Protein AF-A0A1D6XS69-F1 (afdb_monomer_lite)

pLDDT: mean 94.94, std 4.42, range [76.5, 98.69]

Sequence (60 aa):
MKEYKLPIGCDVPETIILADGDFPSHPLALEWLRQCPYVVCCDGAANTYIRSGRMPEAIV

Structure (mmCIF, N/CA/C/O backbone):
data_AF-A0A1D6XS69-F1
#
_entry.id   AF-A0A1D6XS69-F1
#
loop_
_atom_site.group_PDB
_atom_site.id
_atom_site.type_symbol
_atom_site.label_atom_id
_atom_site.label_alt_id
_atom_site.label_comp_id
_atom_site.label_asym_id
_atom_site.label_entity_id
_atom_site.label_seq_id
_atom_site.pdbx_PDB_ins_code
_atom_site.Cartn_x
_atom_site.Cartn_y
_atom_site.Cartn_z
_atom_site.occupancy
_atom_site.B_iso_or_equiv
_atom_site.auth_seq_id
_atom_site.auth_comp_id
_atom_site.auth_asym_id
_atom_site.auth_atom_id
_atom_site.pdbx_PDB_model_num
ATOM 1 N N . MET A 1 1 ? -11.851 29.362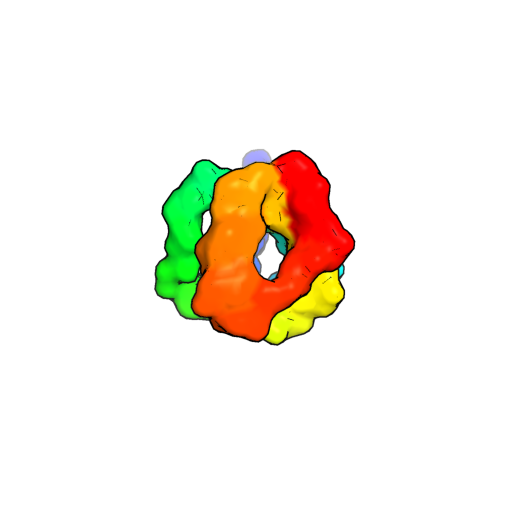 -9.315 1.00 76.50 1 MET A N 1
ATOM 2 C CA . MET A 1 1 ? -10.794 28.472 -8.786 1.00 76.50 1 MET A CA 1
ATOM 3 C C . MET A 1 1 ? -11.498 27.308 -8.105 1.00 76.50 1 MET A C 1
ATOM 5 O O . MET A 1 1 ? -12.501 27.569 -7.456 1.00 76.50 1 MET A O 1
ATOM 9 N N . LYS A 1 2 ? -11.092 26.052 -8.325 1.00 90.31 2 LYS A N 1
ATOM 10 C CA . LYS A 1 2 ? -11.681 24.915 -7.597 1.00 90.31 2 LYS A CA 1
ATOM 11 C C . LYS A 1 2 ? -10.917 24.732 -6.288 1.00 90.31 2 LYS A C 1
ATOM 13 O O . LYS A 1 2 ? -9.690 24.728 -6.317 1.00 90.31 2 LYS A O 1
ATOM 18 N N . GLU A 1 3 ? -11.636 24.587 -5.184 1.00 90.00 3 GLU A N 1
ATOM 19 C CA . GLU A 1 3 ? -11.072 24.242 -3.879 1.00 90.00 3 GLU A CA 1
ATOM 20 C C . GLU A 1 3 ? -11.335 22.762 -3.601 1.00 90.00 3 GLU A C 1
ATOM 22 O O . GLU A 1 3 ? -12.449 22.279 -3.810 1.00 90.00 3 GLU A O 1
ATOM 27 N N . TYR A 1 4 ? -10.314 22.045 -3.135 1.00 87.81 4 TYR A N 1
ATOM 28 C CA . TYR A 1 4 ? -10.431 20.654 -2.711 1.00 87.81 4 TYR A CA 1
ATOM 29 C C . TYR A 1 4 ? -10.008 20.560 -1.254 1.00 87.81 4 TYR A C 1
ATOM 31 O O . TYR A 1 4 ? -8.938 21.043 -0.879 1.00 87.81 4 TYR A O 1
ATOM 39 N N . LYS A 1 5 ? -10.857 19.948 -0.428 1.00 89.81 5 LYS A N 1
ATOM 40 C CA . LYS A 1 5 ? -10.501 19.666 0.960 1.00 89.81 5 LYS A CA 1
ATOM 41 C C . LYS A 1 5 ? -9.411 18.602 0.971 1.00 89.81 5 LYS A C 1
ATOM 43 O O . LYS A 1 5 ? -9.505 17.619 0.238 1.00 89.81 5 LYS A O 1
ATOM 48 N N . LEU A 1 6 ? -8.391 18.814 1.797 1.00 89.19 6 LEU A N 1
ATOM 49 C CA . LEU A 1 6 ? -7.409 17.772 2.051 1.00 89.19 6 LEU A CA 1
ATOM 50 C C . LEU A 1 6 ? -8.098 16.622 2.793 1.00 89.19 6 LEU A C 1
ATOM 52 O O . LEU A 1 6 ? -8.898 16.886 3.695 1.00 89.19 6 LEU A O 1
ATOM 56 N N . PRO A 1 7 ? -7.798 15.375 2.421 1.00 87.81 7 PRO A N 1
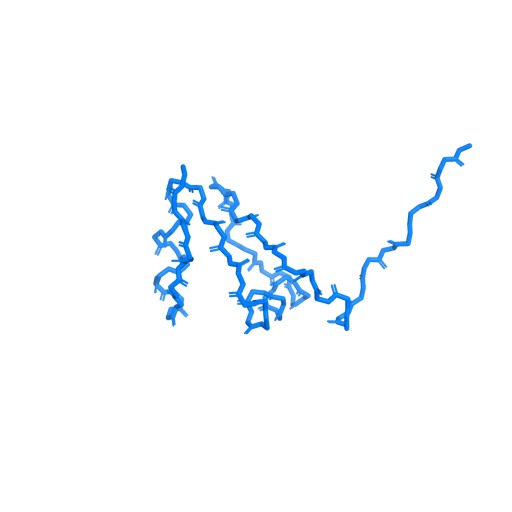ATOM 57 C CA . PRO A 1 7 ? -8.380 14.229 3.086 1.00 87.81 7 PRO A CA 1
ATOM 58 C C . PRO A 1 7 ? -7.840 14.080 4.510 1.00 87.81 7 PRO A C 1
ATOM 60 O O . PRO A 1 7 ? -6.683 14.409 4.793 1.00 87.81 7 PRO A O 1
ATOM 63 N N . ILE A 1 8 ? -8.675 13.551 5.399 1.00 88.06 8 ILE A N 1
ATOM 64 C CA . ILE A 1 8 ? -8.319 13.236 6.785 1.00 88.06 8 ILE A CA 1
ATOM 65 C C . ILE A 1 8 ? -8.457 11.734 7.065 1.00 88.06 8 ILE A C 1
ATOM 67 O O . ILE A 1 8 ? -8.940 10.967 6.238 1.00 88.06 8 ILE A O 1
ATOM 71 N N . GLY A 1 9 ? -8.008 11.290 8.244 1.00 80.81 9 GLY A N 1
ATOM 72 C CA . GLY A 1 9 ? -7.895 9.865 8.594 1.00 80.81 9 GLY A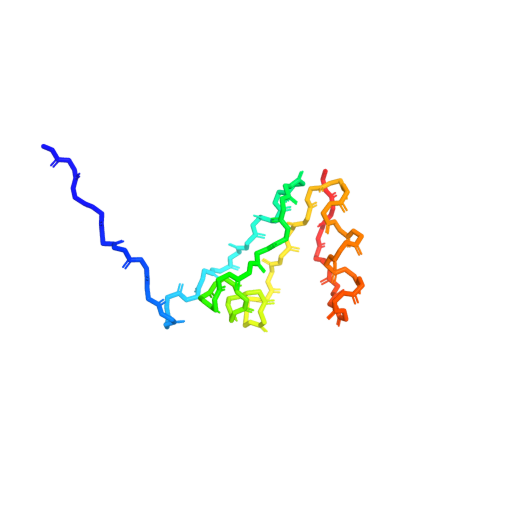 CA 1
ATOM 73 C C . GLY A 1 9 ? -9.163 9.032 8.395 1.00 80.81 9 GLY A C 1
ATOM 74 O O . GLY A 1 9 ? -9.067 7.878 7.994 1.00 80.81 9 GLY A O 1
ATOM 75 N N . CYS A 1 10 ? -10.341 9.612 8.638 1.00 84.62 10 CYS A N 1
ATOM 76 C CA . CYS A 1 10 ? -11.622 8.922 8.481 1.00 84.62 10 CYS A CA 1
ATOM 77 C C . CYS A 1 10 ? -12.121 8.834 7.030 1.00 84.62 10 CYS A C 1
ATOM 79 O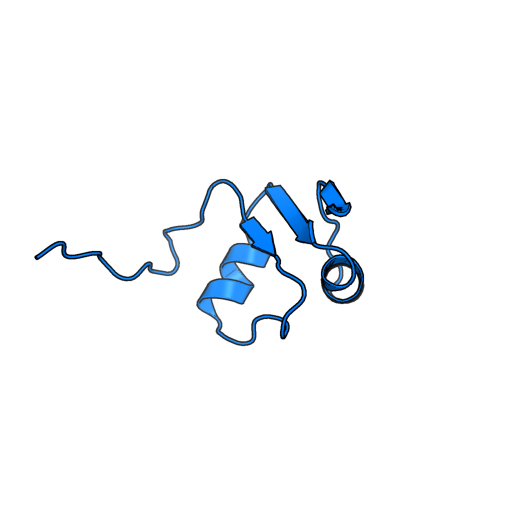 O . CYS A 1 10 ? -13.076 8.105 6.778 1.00 84.62 10 CYS A O 1
ATOM 81 N N . ASP A 1 11 ? -11.483 9.529 6.085 1.00 90.62 11 ASP A N 1
ATOM 82 C CA . ASP A 1 11 ? -11.868 9.540 4.669 1.00 90.62 11 ASP A CA 1
ATOM 83 C C . ASP A 1 11 ? -11.210 8.375 3.916 1.00 90.62 11 ASP A C 1
ATOM 85 O O . ASP A 1 11 ? -10.479 8.574 2.946 1.00 90.62 11 ASP A O 1
ATOM 89 N N . VAL A 1 12 ? -11.411 7.147 4.398 1.00 94.81 12 VAL A N 1
ATOM 90 C CA . VAL A 1 12 ? -10.850 5.958 3.745 1.00 94.81 12 VAL A CA 1
ATOM 91 C C . VAL A 1 12 ? -11.528 5.780 2.385 1.00 94.81 12 VAL A C 1
ATOM 93 O O . VAL A 1 12 ? -12.754 5.659 2.334 1.00 94.81 12 VAL A O 1
ATOM 96 N N . PRO A 1 13 ? -10.771 5.753 1.279 1.00 94.69 13 PRO A N 1
ATOM 97 C CA . PRO A 1 13 ? -11.349 5.531 -0.038 1.00 94.69 13 PRO A CA 1
ATOM 98 C C . PRO A 1 13 ? -11.844 4.086 -0.195 1.00 94.69 13 PRO A C 1
ATOM 100 O O . PRO A 1 13 ? -11.293 3.159 0.393 1.00 94.69 13 PRO A O 1
ATOM 103 N N . GLU A 1 14 ? -12.851 3.886 -1.048 1.00 96.56 14 GLU A N 1
ATOM 104 C CA . GLU A 1 14 ? -13.382 2.552 -1.383 1.00 96.56 14 GLU A CA 1
ATOM 105 C C . GLU A 1 14 ? -12.371 1.683 -2.148 1.00 96.56 14 GLU A C 1
ATOM 107 O O . GLU A 1 14 ? -12.480 0.460 -2.174 1.00 96.56 14 GLU A O 1
ATOM 112 N N . THR A 1 15 ? -11.396 2.307 -2.812 1.00 97.44 15 THR A N 1
ATOM 113 C CA . THR A 1 15 ? -10.347 1.629 -3.575 1.00 97.44 15 THR A CA 1
ATOM 114 C C . THR A 1 15 ? -9.065 2.447 -3.559 1.00 97.44 15 THR A C 1
ATOM 116 O O . THR A 1 15 ? -9.099 3.673 -3.680 1.00 97.44 15 THR A O 1
ATOM 119 N N . ILE A 1 16 ? -7.922 1.768 -3.455 1.00 98.06 16 ILE A N 1
ATOM 120 C CA . ILE A 1 16 ? -6.593 2.378 -3.570 1.00 98.06 16 ILE A CA 1
ATOM 121 C C . ILE A 1 16 ? -5.852 1.759 -4.749 1.00 98.06 16 ILE A C 1
ATOM 123 O O . ILE A 1 16 ? -5.780 0.541 -4.875 1.00 98.06 16 ILE A O 1
ATOM 127 N N . ILE A 1 17 ? -5.253 2.610 -5.580 1.00 98.38 17 ILE A N 1
ATOM 128 C CA . ILE A 1 17 ? -4.242 2.200 -6.555 1.00 98.38 17 ILE A CA 1
ATOM 129 C C . ILE A 1 17 ? -2.879 2.539 -5.955 1.00 98.38 17 ILE A C 1
ATOM 131 O O . ILE A 1 17 ? -2.559 3.712 -5.752 1.00 98.38 17 ILE A O 1
ATOM 135 N N . LEU A 1 18 ? -2.085 1.516 -5.656 1.00 98.25 18 LEU A N 1
ATOM 136 C CA . LEU A 1 18 ? -0.709 1.655 -5.206 1.00 98.25 18 LEU A CA 1
ATOM 137 C C . LEU A 1 18 ? 0.223 1.598 -6.421 1.00 98.25 18 LEU A C 1
ATOM 139 O O . LEU A 1 18 ? 0.510 0.524 -6.946 1.00 98.25 18 LEU A O 1
ATOM 143 N N . ALA A 1 19 ? 0.673 2.766 -6.874 1.00 98.12 19 ALA A N 1
ATOM 144 C CA . ALA A 1 19 ? 1.614 2.886 -7.985 1.00 98.12 19 ALA A CA 1
ATOM 145 C C . ALA A 1 19 ? 3.034 2.421 -7.602 1.00 98.12 19 ALA A C 1
ATOM 147 O O . ALA A 1 19 ? 3.393 2.420 -6.423 1.00 98.12 19 ALA A O 1
ATOM 148 N N . ASP A 1 20 ? 3.855 2.085 -8.604 1.00 96.75 20 ASP A N 1
ATOM 149 C CA . ASP A 1 20 ? 5.241 1.604 -8.442 1.00 96.75 20 ASP A CA 1
ATOM 150 C C . ASP A 1 20 ? 6.248 2.742 -8.194 1.00 96.75 20 ASP A C 1
ATOM 152 O O . ASP A 1 20 ? 7.220 2.939 -8.920 1.00 96.75 20 ASP A O 1
ATOM 156 N N . GLY A 1 21 ? 5.952 3.562 -7.186 1.00 95.75 21 GLY A N 1
ATOM 157 C CA . GLY A 1 21 ? 6.866 4.561 -6.637 1.00 95.75 21 GLY A CA 1
ATOM 158 C C . GLY A 1 21 ? 7.373 4.154 -5.254 1.00 95.75 21 GLY A C 1
ATOM 159 O O . GLY A 1 21 ? 7.299 2.992 -4.850 1.00 95.75 21 GLY A O 1
ATOM 160 N N . ASP A 1 22 ? 7.845 5.135 -4.487 1.00 96.44 22 ASP A N 1
ATOM 161 C CA . ASP A 1 22 ? 8.206 4.901 -3.092 1.00 96.44 22 ASP A CA 1
ATOM 162 C C . ASP A 1 22 ? 6.984 4.472 -2.274 1.00 96.44 22 ASP A C 1
ATOM 164 O O . ASP A 1 22 ? 5.902 5.063 -2.355 1.00 96.44 22 ASP A O 1
ATOM 168 N N . PHE A 1 23 ? 7.169 3.449 -1.440 1.00 96.19 23 PHE A N 1
ATOM 169 C CA . PHE A 1 23 ? 6.107 2.982 -0.559 1.00 96.19 23 PHE A CA 1
ATOM 170 C C . PHE A 1 23 ? 5.712 4.093 0.429 1.00 96.19 23 PHE A C 1
ATOM 172 O O . PHE A 1 23 ? 6.595 4.759 0.981 1.00 96.19 23 PHE A O 1
ATOM 179 N N . PRO A 1 24 ? 4.409 4.310 0.688 1.00 96.38 24 PRO A N 1
ATOM 180 C CA . PRO A 1 24 ? 3.969 5.421 1.518 1.00 9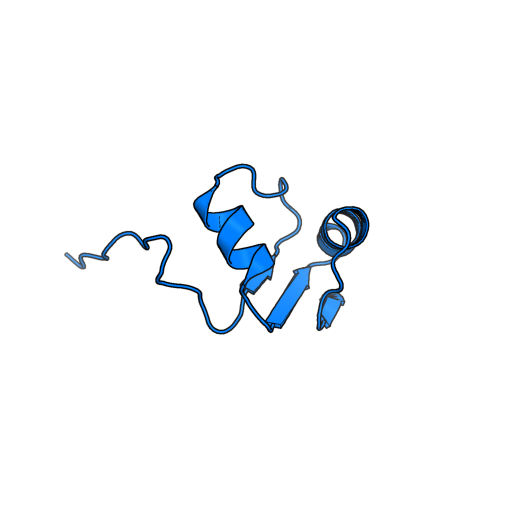6.38 24 PRO A CA 1
ATOM 181 C C . PRO A 1 24 ? 4.562 5.350 2.926 1.00 96.38 24 PRO A C 1
ATOM 183 O O . PRO A 1 24 ? 4.505 4.322 3.595 1.00 96.38 24 PRO A O 1
ATOM 186 N N . SER A 1 25 ? 5.086 6.482 3.392 1.00 96.12 25 SER A N 1
ATOM 187 C CA . SER A 1 25 ? 5.616 6.662 4.750 1.00 96.12 25 SER A CA 1
ATOM 188 C C . SER A 1 25 ? 4.711 7.525 5.631 1.00 96.12 25 SER A C 1
ATOM 190 O O . SER A 1 25 ? 4.797 7.473 6.858 1.00 96.12 25 SER A O 1
ATOM 192 N N . HIS A 1 26 ? 3.820 8.316 5.024 1.00 95.44 26 HIS A N 1
ATOM 193 C CA . HIS A 1 26 ? 2.926 9.199 5.759 1.00 95.44 26 HIS A CA 1
ATOM 194 C C . HIS A 1 26 ? 1.844 8.391 6.508 1.00 95.44 26 HIS A C 1
ATOM 196 O O . HIS A 1 26 ? 1.190 7.547 5.884 1.00 95.44 26 HIS A O 1
ATOM 202 N N . PRO A 1 27 ? 1.570 8.679 7.800 1.00 95.12 27 PRO A N 1
ATOM 203 C CA . PRO A 1 27 ? 0.619 7.910 8.609 1.00 95.12 27 PRO A CA 1
ATOM 204 C C . PRO A 1 27 ? -0.778 7.773 7.992 1.00 95.12 27 PRO A C 1
ATOM 206 O O . PRO A 1 27 ? -1.367 6.702 8.055 1.00 95.12 27 PRO A O 1
ATOM 209 N N . LEU A 1 28 ? -1.282 8.831 7.343 1.00 95.31 28 LEU A N 1
ATOM 210 C CA . LEU A 1 28 ? -2.585 8.813 6.663 1.00 95.31 28 LEU A CA 1
ATOM 211 C C . LEU A 1 28 ? -2.677 7.710 5.595 1.00 95.31 28 LEU A C 1
ATOM 213 O O . LEU A 1 28 ? -3.616 6.924 5.596 1.00 95.31 28 LEU A O 1
ATOM 217 N N . ALA A 1 29 ? -1.681 7.627 4.709 1.00 95.25 29 ALA A N 1
ATOM 218 C CA . ALA A 1 29 ? -1.675 6.647 3.627 1.00 95.25 29 ALA A CA 1
ATOM 219 C C . ALA A 1 29 ? -1.477 5.219 4.157 1.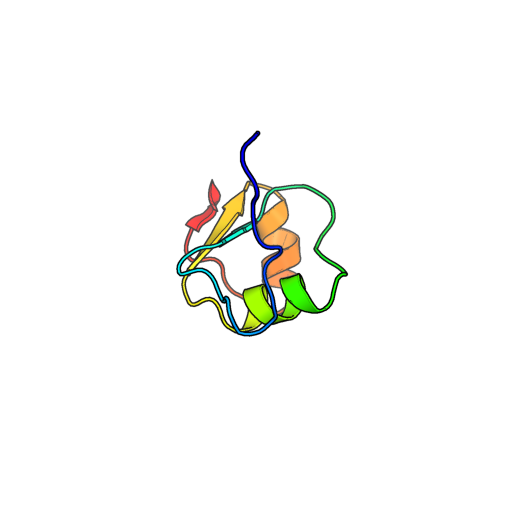00 95.25 29 ALA A C 1
ATOM 221 O O . ALA A 1 29 ? -2.095 4.283 3.657 1.00 95.25 29 ALA A O 1
ATOM 222 N N . LEU A 1 30 ? -0.655 5.051 5.198 1.00 95.75 30 LEU A N 1
ATOM 223 C CA . LEU A 1 30 ? -0.465 3.760 5.862 1.00 95.75 30 LEU A CA 1
ATOM 224 C C . LEU A 1 30 ? -1.747 3.261 6.532 1.00 95.75 30 LEU A C 1
ATOM 226 O O . LEU A 1 30 ? -2.057 2.072 6.450 1.00 95.75 30 LEU A O 1
ATOM 230 N N . GLU A 1 31 ? -2.493 4.162 7.171 1.00 95.38 31 GLU A N 1
ATOM 231 C CA . GLU A 1 31 ? -3.769 3.833 7.795 1.00 95.38 31 GLU A CA 1
ATOM 232 C C . GLU A 1 31 ? -4.821 3.464 6.747 1.00 95.38 31 GLU A C 1
ATOM 234 O O . GLU A 1 31 ? -5.514 2.459 6.890 1.00 95.38 31 GLU A O 1
ATOM 239 N N . TRP A 1 32 ? -4.880 4.193 5.635 1.00 96.62 32 TRP A N 1
ATOM 240 C CA . TRP A 1 32 ? -5.748 3.834 4.518 1.00 96.62 32 TRP A CA 1
ATOM 241 C C . TRP A 1 32 ? -5.392 2.490 3.890 1.00 96.62 32 TRP A C 1
ATOM 243 O O . TRP A 1 32 ? -6.287 1.680 3.683 1.00 96.62 32 TRP A O 1
ATOM 253 N N . LEU A 1 33 ? -4.110 2.189 3.663 1.00 96.69 33 LEU A N 1
ATOM 254 C CA . LEU A 1 33 ? -3.686 0.867 3.182 1.00 96.69 33 LEU A CA 1
ATOM 255 C C . LEU A 1 33 ? -4.006 -0.270 4.164 1.00 96.69 33 LEU A C 1
ATOM 257 O O . LEU A 1 33 ? -4.007 -1.433 3.765 1.00 96.69 33 LEU A O 1
ATOM 261 N N . ARG A 1 34 ? -4.221 0.041 5.450 1.00 94.81 34 ARG A N 1
ATOM 262 C CA . ARG A 1 34 ? -4.639 -0.918 6.481 1.00 94.81 34 ARG A CA 1
ATOM 263 C C . ARG A 1 34 ? -6.156 -1.120 6.509 1.00 94.81 34 ARG A C 1
ATOM 265 O O . ARG A 1 34 ? -6.593 -2.211 6.860 1.00 94.81 34 ARG A O 1
ATOM 272 N N . GLN A 1 35 ? -6.937 -0.081 6.216 1.00 95.19 35 GLN A N 1
ATOM 273 C CA . GLN A 1 35 ? -8.399 -0.098 6.335 1.00 95.19 35 GLN A CA 1
ATOM 274 C C . GLN A 1 35 ? -9.130 -0.355 5.010 1.00 95.19 35 GLN A C 1
ATOM 276 O O . GLN A 1 35 ? -10.242 -0.876 5.030 1.00 95.19 35 GLN A O 1
ATOM 281 N N . CYS A 1 36 ? -8.540 0.028 3.877 1.00 96.69 36 CYS A N 1
ATOM 282 C CA . CYS A 1 36 ? -9.166 -0.105 2.568 1.00 96.69 36 CYS A CA 1
ATOM 283 C C . CYS A 1 36 ? -9.326 -1.590 2.200 1.00 96.69 36 CYS A C 1
ATOM 285 O O . CYS A 1 36 ? -8.335 -2.321 2.229 1.00 96.69 36 CYS A O 1
ATOM 287 N N . PRO A 1 37 ? -10.539 -2.038 1.828 1.00 93.06 37 PRO A N 1
ATOM 288 C CA . PRO A 1 37 ? -10.805 -3.436 1.497 1.00 93.06 37 PRO A CA 1
ATOM 289 C C . PRO A 1 37 ? -10.391 -3.819 0.068 1.00 93.06 37 PRO A C 1
ATOM 291 O O . PRO A 1 37 ? -10.535 -4.980 -0.295 1.00 93.06 37 PRO A O 1
ATOM 294 N N . TYR A 1 38 ? -9.973 -2.854 -0.760 1.00 98.06 38 TYR A N 1
ATOM 295 C CA . TYR A 1 38 ? -9.665 -3.091 -2.168 1.00 98.06 38 TYR A CA 1
ATOM 296 C C . TYR A 1 38 ? -8.462 -2.257 -2.628 1.00 98.06 38 TYR A C 1
ATOM 298 O O . TYR A 1 38 ? -8.558 -1.057 -2.904 1.00 98.06 38 TYR A O 1
ATOM 306 N N . VAL A 1 39 ? -7.302 -2.898 -2.708 1.00 98.50 39 VAL A N 1
ATOM 307 C CA . VAL A 1 39 ? -6.019 -2.320 -3.097 1.00 98.50 39 VAL A CA 1
ATOM 308 C C . VAL A 1 39 ? -5.494 -3.006 -4.359 1.00 98.50 39 VAL A C 1
ATOM 310 O O . VAL A 1 39 ? -5.167 -4.190 -4.380 1.00 98.50 39 VAL A O 1
ATOM 313 N N . VAL A 1 40 ? -5.350 -2.222 -5.425 1.00 98.69 40 VAL A N 1
ATOM 314 C CA . VAL A 1 40 ? -4.716 -2.638 -6.680 1.00 98.69 40 VAL A CA 1
ATOM 315 C C . VAL A 1 40 ? -3.272 -2.160 -6.672 1.00 98.69 40 VAL A C 1
ATOM 317 O O . VAL A 1 40 ? -3.022 -0.977 -6.457 1.00 98.69 40 VAL A O 1
ATOM 320 N N . CYS A 1 41 ? -2.317 -3.051 -6.911 1.00 98.69 41 CYS A N 1
ATOM 321 C CA . CYS A 1 41 ? -0.904 -2.683 -7.024 1.00 98.69 41 CYS A CA 1
ATOM 322 C C . CYS A 1 41 ? -0.469 -2.620 -8.491 1.00 98.69 41 CYS A C 1
ATOM 324 O O . CYS A 1 41 ? -0.812 -3.507 -9.263 1.00 98.69 41 CYS A O 1
ATOM 326 N N . CYS A 1 42 ? 0.323 -1.620 -8.870 1.00 98.44 42 CYS A N 1
ATOM 327 C CA . CYS A 1 42 ? 0.966 -1.590 -10.185 1.00 98.44 42 CYS A CA 1
ATOM 328 C C . CYS A 1 42 ? 2.308 -2.336 -10.138 1.00 98.44 42 CYS A C 1
ATOM 330 O O . CYS A 1 42 ? 3.145 -1.987 -9.307 1.00 98.44 42 CYS A O 1
ATOM 332 N N . ASP A 1 43 ? 2.518 -3.315 -11.018 1.00 96.44 43 ASP A N 1
ATOM 333 C CA . ASP A 1 43 ? 3.768 -4.058 -11.247 1.00 96.44 43 ASP A CA 1
ATOM 334 C C . ASP A 1 43 ? 4.594 -4.308 -9.961 1.00 96.44 43 ASP A C 1
ATOM 336 O O . ASP A 1 43 ? 4.190 -5.073 -9.073 1.00 96.44 43 ASP A O 1
ATOM 340 N N . GLY A 1 44 ? 5.726 -3.610 -9.813 1.00 97.00 44 GLY A N 1
ATOM 341 C CA . GLY A 1 44 ? 6.667 -3.763 -8.709 1.00 97.00 44 GLY A CA 1
ATOM 342 C C . GLY A 1 44 ? 6.111 -3.397 -7.330 1.00 97.00 44 GLY A C 1
ATOM 343 O O . GLY A 1 44 ? 6.571 -3.962 -6.325 1.00 97.00 44 GLY A O 1
ATOM 344 N N . ALA A 1 45 ? 5.076 -2.553 -7.257 1.00 98.19 45 ALA A N 1
ATOM 345 C CA . ALA A 1 45 ? 4.472 -2.095 -6.008 1.00 98.19 45 ALA A CA 1
ATOM 346 C C . ALA A 1 45 ? 3.905 -3.264 -5.195 1.00 98.19 45 ALA A C 1
ATOM 348 O O . ALA A 1 45 ? 3.973 -3.270 -3.958 1.00 98.19 45 ALA A O 1
ATOM 349 N N . ALA A 1 46 ? 3.415 -4.293 -5.897 1.00 98.38 46 ALA A N 1
ATOM 350 C CA . ALA A 1 46 ? 2.878 -5.504 -5.294 1.00 98.38 46 ALA A CA 1
ATOM 351 C C . ALA A 1 46 ? 3.917 -6.189 -4.400 1.00 98.38 46 ALA A C 1
ATOM 353 O O . ALA A 1 46 ? 3.581 -6.673 -3.322 1.00 98.38 46 ALA A O 1
ATOM 354 N N . ASN A 1 47 ? 5.198 -6.160 -4.779 1.00 98.00 47 ASN A N 1
ATOM 355 C CA . ASN A 1 47 ? 6.260 -6.782 -3.994 1.00 98.00 47 ASN A CA 1
ATOM 356 C C . ASN A 1 47 ? 6.387 -6.148 -2.605 1.00 98.00 47 ASN A C 1
ATOM 358 O O . ASN A 1 47 ? 6.515 -6.854 -1.603 1.00 98.00 47 ASN A O 1
ATOM 362 N N . THR A 1 48 ? 6.365 -4.816 -2.522 1.00 96.94 48 THR A N 1
ATOM 363 C CA . THR A 1 48 ? 6.483 -4.117 -1.234 1.00 96.94 48 THR A CA 1
ATOM 364 C C . THR A 1 48 ? 5.197 -4.234 -0.425 1.00 96.94 48 THR A C 1
ATOM 366 O O . THR A 1 48 ? 5.261 -4.436 0.788 1.00 96.94 48 THR A O 1
ATOM 369 N N . TYR A 1 49 ? 4.039 -4.207 -1.090 1.00 97.75 49 TYR A N 1
ATOM 370 C CA . TYR A 1 49 ? 2.752 -4.432 -0.440 1.00 97.75 49 TYR A CA 1
ATOM 371 C C . TYR A 1 49 ? 2.657 -5.838 0.177 1.00 97.75 49 TYR A C 1
ATOM 373 O O . TYR A 1 49 ? 2.330 -5.965 1.358 1.00 97.75 49 TYR A O 1
ATOM 381 N N . ILE A 1 50 ? 3.080 -6.879 -0.544 1.00 98.06 50 ILE A N 1
ATOM 382 C CA . ILE A 1 50 ? 3.123 -8.263 -0.045 1.00 98.06 50 ILE A CA 1
ATOM 383 C C . ILE A 1 50 ? 4.125 -8.419 1.100 1.00 98.06 50 ILE A C 1
ATOM 385 O O . ILE A 1 50 ? 3.791 -8.981 2.145 1.00 98.06 50 ILE A O 1
ATOM 389 N N . ARG A 1 51 ? 5.332 -7.850 0.974 1.00 97.06 51 ARG A N 1
ATOM 390 C CA . ARG A 1 51 ? 6.323 -7.832 2.068 1.00 97.06 51 ARG A CA 1
ATOM 391 C C . ARG A 1 51 ? 5.816 -7.134 3.330 1.00 97.06 51 ARG A C 1
ATOM 393 O O . ARG A 1 51 ? 6.291 -7.444 4.417 1.00 97.06 51 ARG A O 1
ATOM 400 N N . SER A 1 52 ? 4.854 -6.220 3.201 1.00 94.31 52 SER A N 1
ATOM 401 C CA . SER A 1 52 ? 4.212 -5.555 4.338 1.00 94.31 52 SER A CA 1
ATOM 402 C C . SER A 1 52 ? 3.157 -6.414 5.058 1.00 94.31 52 SER A C 1
ATOM 404 O O . SER A 1 52 ? 2.535 -5.936 6.005 1.00 94.31 52 SER A O 1
ATOM 406 N N . GLY A 1 53 ? 2.957 -7.668 4.629 1.00 95.44 53 GLY A N 1
ATOM 407 C CA . GLY A 1 53 ? 2.005 -8.610 5.223 1.00 95.44 53 GLY A CA 1
ATOM 408 C C . GLY A 1 53 ? 0.572 -8.463 4.706 1.00 95.44 53 GLY A C 1
ATOM 409 O O . GLY A 1 53 ? -0.362 -8.875 5.389 1.00 95.44 53 GLY A O 1
ATOM 410 N N . ARG A 1 54 ? 0.388 -7.851 3.531 1.00 95.44 54 ARG A N 1
ATOM 411 C CA . ARG A 1 54 ? -0.919 -7.593 2.905 1.00 95.44 54 ARG A CA 1
ATOM 412 C C . ARG A 1 54 ? -1.013 -8.306 1.556 1.00 95.44 54 ARG A C 1
ATOM 414 O O . ARG A 1 54 ? 0.008 -8.698 1.005 1.00 95.44 54 ARG A O 1
ATOM 421 N N . MET A 1 55 ? -2.215 -8.475 1.016 1.00 97.12 55 MET A N 1
ATOM 422 C CA . MET A 1 55 ? -2.426 -9.098 -0.294 1.00 97.12 55 MET A CA 1
ATOM 423 C C . MET A 1 55 ? -3.213 -8.131 -1.176 1.00 97.12 55 MET A C 1
ATOM 425 O O . MET A 1 55 ? -4.247 -7.664 -0.714 1.00 97.12 55 MET A O 1
ATOM 429 N N . PRO A 1 56 ? -2.742 -7.790 -2.388 1.00 97.94 56 PRO A N 1
ATOM 430 C CA . PRO A 1 56 ? -3.517 -6.951 -3.289 1.00 97.94 56 PRO A CA 1
ATOM 431 C C . PRO A 1 56 ? -4.652 -7.746 -3.933 1.00 97.94 56 PRO A C 1
ATOM 433 O O . PRO A 1 56 ? -4.499 -8.929 -4.248 1.00 97.94 56 PRO A O 1
ATOM 436 N N . GLU A 1 57 ? -5.764 -7.074 -4.200 1.00 98.50 57 GLU A N 1
ATOM 437 C CA . GLU A 1 57 ? -6.917 -7.642 -4.897 1.00 98.50 57 GLU A CA 1
ATOM 438 C C . GLU A 1 57 ? -6.659 -7.789 -6.404 1.00 98.50 57 GLU A C 1
ATOM 440 O O . GLU A 1 57 ? -7.213 -8.683 -7.044 1.00 98.50 57 GLU A O 1
ATOM 445 N N . ALA A 1 58 ? -5.792 -6.947 -6.974 1.00 98.12 58 ALA A N 1
ATOM 446 C CA . ALA A 1 58 ? -5.316 -7.073 -8.349 1.00 98.12 58 ALA A CA 1
ATOM 447 C C . ALA A 1 58 ? -3.899 -6.503 -8.522 1.00 98.12 58 ALA A C 1
ATOM 449 O O . ALA A 1 58 ? -3.463 -5.638 -7.758 1.00 98.12 58 ALA A O 1
ATOM 450 N N . ILE A 1 59 ? -3.200 -6.977 -9.558 1.00 98.19 59 ILE A N 1
ATOM 451 C CA . ILE A 1 59 ? -1.896 -6.465 -9.995 1.00 98.19 59 ILE A CA 1
ATOM 452 C C . ILE A 1 59 ? -2.013 -6.063 -11.470 1.00 98.19 59 ILE A C 1
ATOM 454 O O . ILE A 1 59 ? -2.549 -6.849 -12.256 1.00 98.19 59 ILE A O 1
ATOM 458 N N . VAL A 1 60 ? -1.559 -4.855 -11.827 1.00 96.12 60 VAL A N 1
ATOM 459 C CA . VAL A 1 60 ? -1.655 -4.272 -13.185 1.00 96.12 60 VAL A CA 1
ATOM 460 C C . VAL A 1 60 ? -0.325 -3.794 -13.736 1.00 96.12 60 VAL A C 1
ATOM 462 O O . VAL A 1 60 ? 0.528 -3.378 -12.923 1.00 96.12 60 VAL A O 1
#

Secondary structure (DSSP, 8-state):
----PPP-TT---S-EEE-SSSPP-SHHHHHHHHH-S-EEEPTTHHHHHHHTT---SEE-

Foldseek 3Di:
DDDDDDDDQVCQDQEEEAEPDDDDPDPSVVSSLVPHPAYEYEDPSQVVCVVVVHHHPYYD

Radius of gyration: 12.25 Å; chains: 1; bounding box: 22×38×22 Å